Protein AF-A0A7S0XXW0-F1 (afdb_monomer_lite)

Sequence (144 aa):
GIYVRGGEPTFKRCLFYGNVAEIDGGAVVINGGRTRMEGCNFSLNAATTNGGAVSLIKGELQLVDSFLITNYAGAFDGGVHSAGGRVSYKNVVEDGNDIGRHSNTLLQDIQARRQSTLYTSSGFAPQYIYQQPGALELELDQVP

Organism: Hemiselmis andersenii (NCBI:txid464988)

Radius of gyration: 18.42 Å; chains: 1; bounding box: 35×54×55 Å

Foldseek 3Di:
DEEAQEDEDEDELEEAELAEEEAFASAYEYNYYAYEYENYEHYLAQYAAFASHYEYAEEEYEYELYEQEQAEYAHYKRHYGYNYYYYDYYNYHYYNRDYHDVSVVSSVVSVVVVVVVVCVVPVDDDDDDDDDDDDDDDDDDDDD

Structure (mmCIF, N/CA/C/O backbone):
data_AF-A0A7S0XXW0-F1
#
_entry.id   AF-A0A7S0XXW0-F1
#
loop_
_atom_site.group_PDB
_atom_site.id
_atom_site.type_symbol
_atom_site.label_atom_id
_atom_site.label_alt_id
_atom_site.label_comp_id
_atom_site.label_asym_id
_atom_site.label_entity_id
_atom_site.label_seq_id
_atom_site.pdbx_PDB_ins_code
_atom_site.Cartn_x
_atom_site.Cartn_y
_atom_site.Cartn_z
_atom_site.occupancy
_atom_site.B_iso_or_equiv
_atom_site.auth_seq_id
_atom_site.auth_comp_id
_atom_site.auth_asym_id
_atom_site.auth_atom_id
_atom_site.pdbx_PDB_model_num
ATOM 1 N N . GLY A 1 1 ? 4.517 -4.546 8.047 1.00 82.75 1 GLY A N 1
ATOM 2 C CA . GLY A 1 1 ? 4.075 -4.246 6.677 1.00 82.75 1 GLY A CA 1
ATOM 3 C C . GLY A 1 1 ? 4.242 -5.455 5.781 1.00 82.75 1 GLY A C 1
ATOM 4 O O . GLY A 1 1 ? 4.802 -6.454 6.221 1.00 82.75 1 GLY A O 1
ATOM 5 N N . ILE A 1 2 ? 3.744 -5.372 4.550 1.00 94.31 2 ILE A N 1
ATOM 6 C CA . ILE A 1 2 ? 3.835 -6.416 3.519 1.00 94.31 2 ILE A CA 1
ATOM 7 C C . ILE A 1 2 ? 4.632 -5.874 2.334 1.00 94.31 2 ILE A C 1
ATOM 9 O O . ILE A 1 2 ? 4.421 -4.736 1.929 1.00 94.31 2 ILE A O 1
ATOM 13 N N . TYR A 1 3 ? 5.498 -6.702 1.748 1.00 96.19 3 TYR A N 1
ATOM 14 C CA . TYR A 1 3 ? 6.197 -6.386 0.505 1.00 96.19 3 TYR A CA 1
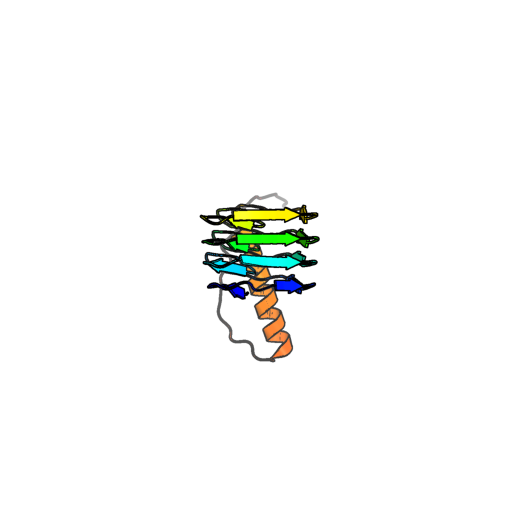ATOM 15 C C . TYR A 1 3 ? 5.814 -7.389 -0.586 1.00 96.19 3 TYR A C 1
ATOM 17 O O . TYR A 1 3 ? 6.116 -8.579 -0.479 1.00 96.19 3 TYR A O 1
ATOM 25 N N . VAL A 1 4 ? 5.164 -6.919 -1.649 1.00 96.44 4 VAL A N 1
ATOM 26 C CA . VAL A 1 4 ? 4.797 -7.735 -2.812 1.00 96.44 4 VAL A CA 1
ATOM 27 C C . VAL A 1 4 ? 5.790 -7.475 -3.937 1.00 96.44 4 VAL A C 1
ATOM 29 O O . VAL A 1 4 ? 5.832 -6.385 -4.496 1.00 96.44 4 VAL A O 1
ATOM 32 N N . ARG A 1 5 ? 6.583 -8.487 -4.301 1.00 96.31 5 ARG A N 1
ATOM 33 C CA . ARG A 1 5 ? 7.540 -8.404 -5.422 1.00 96.31 5 ARG A CA 1
ATOM 34 C C . ARG A 1 5 ? 6.929 -8.806 -6.775 1.00 96.31 5 ARG A C 1
ATOM 36 O O . ARG A 1 5 ? 7.478 -8.481 -7.819 1.00 96.31 5 ARG A O 1
ATOM 43 N N . GLY A 1 6 ? 5.829 -9.557 -6.768 1.00 90.75 6 GLY A N 1
ATOM 44 C CA . GLY A 1 6 ? 5.197 -10.114 -7.965 1.00 90.75 6 GLY A CA 1
ATOM 45 C C . GLY A 1 6 ? 4.133 -11.160 -7.627 1.00 90.75 6 GLY A C 1
ATOM 46 O O . GLY A 1 6 ? 3.874 -11.428 -6.454 1.00 90.75 6 GLY A O 1
ATOM 47 N N . GLY A 1 7 ? 3.535 -11.764 -8.657 1.00 96.25 7 GLY A N 1
ATOM 48 C CA . GLY A 1 7 ? 2.426 -12.715 -8.516 1.00 96.25 7 GLY A CA 1
ATOM 49 C C . GLY A 1 7 ? 1.059 -12.034 -8.412 1.00 96.25 7 GLY A C 1
ATOM 50 O O . GLY A 1 7 ? 0.931 -10.848 -8.713 1.00 96.25 7 GLY A O 1
ATOM 51 N N . GLU A 1 8 ? 0.040 -12.788 -7.995 1.00 98.06 8 GLU A N 1
ATOM 52 C CA . GLU A 1 8 ? -1.344 -12.297 -7.897 1.00 98.06 8 GLU A CA 1
ATOM 53 C C . GLU A 1 8 ? -1.960 -12.495 -6.494 1.00 98.06 8 GLU A C 1
ATOM 55 O O . GLU A 1 8 ? -2.972 -13.187 -6.341 1.00 98.06 8 GLU A O 1
ATOM 60 N N . PRO A 1 9 ? -1.339 -11.961 -5.422 1.00 97.50 9 PRO A N 1
ATOM 61 C CA . PRO A 1 9 ? -1.842 -12.174 -4.073 1.00 97.50 9 PRO A CA 1
ATOM 62 C C . PRO A 1 9 ? -3.179 -11.458 -3.849 1.00 97.50 9 PRO A C 1
ATOM 64 O O . PRO A 1 9 ? -3.386 -10.315 -4.267 1.00 97.50 9 PRO A O 1
ATOM 67 N N . THR A 1 10 ? -4.075 -12.128 -3.123 1.00 98.25 10 THR A N 1
ATOM 68 C CA . THR A 1 10 ? -5.338 -11.548 -2.657 1.00 98.25 10 THR A CA 1
ATOM 69 C C . THR A 1 10 ? -5.380 -11.532 -1.136 1.00 98.25 10 THR A C 1
ATOM 71 O O . THR A 1 10 ? -5.268 -12.575 -0.496 1.00 98.25 10 THR A O 1
ATOM 74 N N . PHE A 1 11 ? -5.609 -10.354 -0.568 1.00 97.81 11 PHE A N 1
ATOM 75 C CA . PHE A 1 11 ? -5.834 -10.148 0.857 1.00 97.81 11 PHE A CA 1
ATOM 76 C C . PHE A 1 11 ? -7.310 -9.847 1.077 1.00 97.81 11 PHE A C 1
ATOM 78 O O . PHE A 1 11 ? -7.885 -9.009 0.379 1.00 97.81 11 PHE A O 1
ATOM 85 N N . LYS A 1 12 ? -7.931 -10.549 2.028 1.00 98.25 12 LYS A N 1
ATOM 86 C CA . LYS A 1 12 ? -9.357 -10.402 2.322 1.00 98.25 12 LYS A CA 1
ATOM 87 C C . LYS A 1 12 ? -9.571 -10.105 3.791 1.00 98.25 12 LYS A C 1
ATOM 89 O O . LYS A 1 12 ? -9.119 -10.882 4.629 1.00 98.25 12 LYS A O 1
ATOM 94 N N . ARG A 1 13 ? -10.336 -9.053 4.088 1.00 97.69 13 ARG A N 1
ATOM 95 C CA . ARG A 1 13 ? -10.757 -8.697 5.454 1.00 97.69 13 ARG A CA 1
ATOM 96 C C . ARG A 1 13 ? -9.576 -8.539 6.414 1.00 97.69 13 ARG A C 1
ATOM 98 O O . ARG A 1 13 ? -9.620 -8.999 7.551 1.00 97.69 13 ARG A O 1
ATOM 105 N N . CYS A 1 14 ? -8.500 -7.925 5.929 1.00 97.81 14 CYS A N 1
ATOM 106 C CA . CYS A 1 14 ? -7.301 -7.671 6.718 1.00 97.81 14 CYS A CA 1
ATOM 107 C C . CYS A 1 14 ? -7.358 -6.281 7.359 1.00 97.81 14 CYS A C 1
ATOM 109 O O . CYS A 1 14 ? -7.821 -5.324 6.738 1.00 97.81 14 CYS A O 1
ATOM 111 N N . LEU A 1 15 ? -6.833 -6.175 8.580 1.00 96.69 15 LEU A N 1
ATOM 112 C CA . LEU A 1 15 ? -6.595 -4.903 9.254 1.00 96.69 15 LEU A CA 1
ATOM 113 C C . LEU A 1 15 ? -5.104 -4.560 9.190 1.00 96.69 15 LEU A C 1
ATOM 115 O O . LEU A 1 15 ? -4.263 -5.304 9.692 1.00 96.69 15 LEU A O 1
ATOM 119 N N . PHE A 1 16 ? -4.798 -3.400 8.622 1.00 96.31 16 PHE A N 1
ATOM 120 C CA . PHE A 1 16 ? -3.483 -2.780 8.622 1.00 96.31 16 PHE A CA 1
ATOM 121 C C . PHE A 1 16 ? -3.557 -1.511 9.462 1.00 96.31 16 PHE A C 1
ATOM 123 O O . PHE A 1 16 ? -4.049 -0.482 9.004 1.00 96.31 16 PHE A O 1
ATOM 130 N N . TYR A 1 17 ? -3.101 -1.603 10.708 1.00 93.50 17 TYR A N 1
ATOM 131 C CA . TYR A 1 17 ? -3.231 -0.523 11.677 1.00 93.50 17 TYR A CA 1
ATOM 132 C C . TYR A 1 17 ? -1.878 -0.060 12.208 1.00 93.50 17 TYR A C 1
ATOM 134 O O . TYR A 1 17 ? -1.064 -0.894 12.621 1.00 93.50 17 TYR A O 1
ATOM 142 N N . GLY A 1 18 ? -1.654 1.255 12.254 1.00 90.00 18 GLY A N 1
ATOM 143 C CA . GLY A 1 18 ? -0.511 1.817 12.975 1.00 90.00 18 GLY A CA 1
ATOM 144 C C . GLY A 1 18 ? 0.839 1.377 12.411 1.00 90.00 18 GLY A C 1
ATOM 145 O O . GLY A 1 18 ? 1.781 1.187 13.185 1.00 90.00 18 GLY A O 1
ATOM 146 N N . ASN A 1 19 ? 0.931 1.081 11.110 1.00 90.62 19 ASN A N 1
ATOM 147 C CA . ASN A 1 19 ? 2.186 0.651 10.503 1.00 90.62 19 ASN A CA 1
ATOM 148 C C . ASN A 1 19 ? 2.991 1.843 10.011 1.00 90.62 19 ASN A C 1
ATOM 150 O O . ASN A 1 19 ? 2.454 2.748 9.388 1.00 90.62 19 ASN A O 1
ATOM 154 N N . VAL A 1 20 ? 4.286 1.814 10.309 1.00 89.38 20 VAL A N 1
ATOM 155 C CA . VAL A 1 20 ? 5.211 2.907 10.045 1.00 89.38 20 VAL A CA 1
ATOM 156 C C . VAL A 1 20 ? 6.357 2.400 9.190 1.00 89.38 20 VAL A C 1
ATOM 158 O O . VAL A 1 20 ? 6.972 1.390 9.543 1.00 89.38 20 VAL A O 1
ATOM 161 N N . ALA A 1 21 ? 6.652 3.130 8.121 1.00 88.56 21 ALA A N 1
ATOM 162 C CA . ALA A 1 21 ? 7.843 2.960 7.311 1.00 88.56 21 ALA A CA 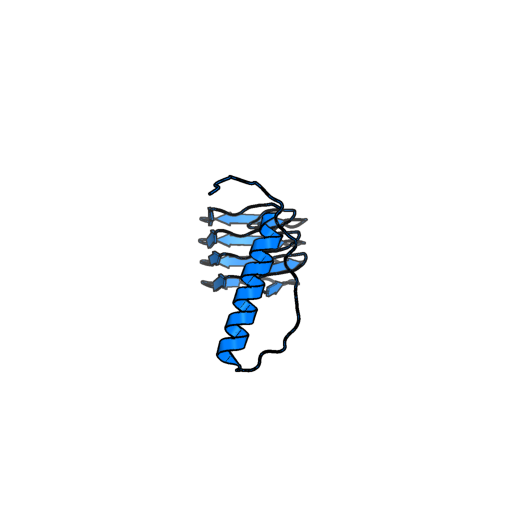1
ATOM 163 C C . ALA A 1 21 ? 8.632 4.279 7.233 1.00 88.56 21 ALA A C 1
ATOM 165 O O . ALA A 1 21 ? 8.072 5.365 7.082 1.00 88.56 21 ALA A O 1
ATOM 166 N N . GLU A 1 22 ? 9.956 4.186 7.298 1.00 85.31 22 GLU A N 1
ATOM 167 C CA . GLU A 1 22 ? 10.804 5.166 6.615 1.00 85.31 22 GLU A CA 1
ATOM 168 C C . GLU A 1 22 ? 10.517 5.006 5.119 1.00 85.31 22 GLU A C 1
ATOM 170 O O . GLU A 1 22 ? 10.197 3.923 4.690 1.00 85.31 22 GLU A O 1
ATOM 175 N N . ILE A 1 23 ? 10.645 5.984 4.255 1.00 85.00 23 ILE A N 1
ATOM 176 C CA . ILE A 1 23 ? 10.469 5.830 2.802 1.00 85.00 23 ILE A CA 1
ATOM 177 C C . ILE A 1 23 ? 9.045 5.425 2.342 1.00 85.00 23 ILE A C 1
ATOM 179 O O . ILE A 1 23 ? 8.242 6.319 2.076 1.00 85.00 23 ILE A O 1
ATOM 183 N N . ASP A 1 24 ? 8.716 4.138 2.188 1.00 90.94 24 ASP A N 1
ATOM 184 C CA . ASP A 1 24 ? 7.602 3.663 1.348 1.00 90.94 24 ASP A CA 1
ATOM 185 C C . ASP A 1 24 ? 6.557 2.832 2.095 1.00 90.94 24 ASP A C 1
ATOM 187 O O . ASP A 1 24 ? 6.902 1.847 2.746 1.00 90.94 24 ASP A O 1
ATOM 191 N N . GLY A 1 25 ? 5.275 3.136 1.863 1.00 85.00 25 GLY A N 1
ATOM 192 C CA . GLY A 1 25 ? 4.162 2.222 2.104 1.00 85.00 25 GLY A CA 1
ATOM 193 C C . GLY A 1 25 ? 4.066 1.798 3.558 1.00 85.00 25 GLY A C 1
ATOM 194 O O . GLY A 1 25 ? 4.460 0.679 3.893 1.00 85.00 25 GLY A O 1
ATOM 195 N N . GLY A 1 26 ? 3.510 2.660 4.415 1.00 88.81 26 GLY A N 1
ATOM 196 C CA . GLY A 1 26 ? 3.486 2.427 5.862 1.00 88.81 26 GLY A CA 1
ATOM 197 C C . GLY A 1 26 ? 2.958 1.040 6.223 1.00 88.81 26 GLY A C 1
ATOM 198 O O . GLY A 1 26 ? 3.530 0.367 7.079 1.00 88.81 26 GLY A O 1
ATOM 199 N N . ALA A 1 27 ? 1.944 0.549 5.501 1.00 95.38 27 ALA A N 1
ATOM 200 C CA . ALA A 1 27 ? 1.454 -0.822 5.608 1.00 95.38 27 ALA A CA 1
ATOM 201 C C . ALA A 1 27 ? 1.964 -1.764 4.509 1.00 95.38 27 ALA A C 1
ATOM 203 O O . ALA A 1 27 ? 2.357 -2.893 4.823 1.00 95.38 27 ALA A O 1
ATOM 204 N N . VAL A 1 28 ? 1.893 -1.365 3.237 1.00 97.69 28 VAL A N 1
ATOM 205 C CA . VAL A 1 28 ? 2.130 -2.267 2.100 1.00 97.69 28 VAL A CA 1
ATOM 206 C C . VAL A 1 28 ? 2.965 -1.589 1.020 1.00 97.69 28 VAL A C 1
ATOM 208 O O . VAL A 1 28 ? 2.665 -0.480 0.591 1.00 97.69 28 VAL A O 1
ATOM 211 N N . VAL A 1 29 ? 3.962 -2.306 0.509 1.00 97.56 29 VAL A N 1
ATOM 212 C CA . VAL A 1 29 ? 4.716 -1.926 -0.688 1.00 97.56 29 VAL A CA 1
ATOM 213 C C . VAL A 1 29 ? 4.466 -2.951 -1.788 1.00 97.56 29 VAL A C 1
ATOM 215 O O . VAL A 1 29 ? 4.574 -4.157 -1.559 1.00 97.56 29 VAL A O 1
ATOM 218 N N . ILE A 1 30 ? 4.144 -2.478 -2.991 1.00 97.56 30 ILE A N 1
ATOM 219 C CA . ILE A 1 30 ? 3.915 -3.310 -4.175 1.00 97.56 30 ILE A CA 1
ATOM 220 C C . ILE A 1 30 ? 4.911 -2.907 -5.261 1.00 97.56 30 ILE A C 1
ATOM 222 O O . ILE A 1 30 ? 4.911 -1.781 -5.752 1.00 97.56 30 ILE A O 1
ATOM 226 N N . ASN A 1 31 ? 5.758 -3.851 -5.657 1.00 96.50 31 ASN A N 1
ATOM 227 C CA . ASN A 1 31 ? 6.800 -3.684 -6.664 1.00 96.50 31 ASN A CA 1
ATOM 228 C C . ASN A 1 31 ? 6.701 -4.767 -7.748 1.00 96.50 31 ASN A C 1
ATOM 230 O O . ASN A 1 31 ? 7.679 -5.435 -8.078 1.00 96.50 31 ASN A O 1
ATOM 234 N N . GLY A 1 32 ? 5.494 -4.964 -8.277 1.00 94.75 32 GLY A N 1
ATOM 235 C CA . GLY A 1 32 ? 5.193 -5.914 -9.344 1.00 94.75 32 GLY A CA 1
ATOM 236 C C . GLY A 1 32 ? 3.948 -6.759 -9.074 1.00 94.75 32 GLY A C 1
ATOM 237 O O . GLY A 1 32 ? 3.441 -6.827 -7.956 1.00 94.75 32 GLY A O 1
ATOM 238 N N . GLY A 1 33 ? 3.476 -7.448 -10.117 1.00 96.50 33 GLY A N 1
ATOM 239 C CA . GLY A 1 33 ? 2.313 -8.336 -10.040 1.00 96.50 33 GLY A CA 1
ATOM 240 C C . GLY A 1 33 ? 0.967 -7.608 -10.013 1.00 96.50 33 GLY A C 1
ATOM 241 O O . GLY A 1 33 ? 0.881 -6.428 -10.360 1.00 96.50 33 GLY A O 1
ATOM 242 N N . ARG A 1 34 ? -0.083 -8.330 -9.609 1.00 98.00 34 ARG A N 1
ATOM 243 C CA . ARG A 1 34 ? -1.457 -7.831 -9.463 1.00 98.00 34 ARG A CA 1
ATOM 244 C C . ARG A 1 34 ? -1.986 -8.156 -8.073 1.00 98.00 34 ARG A C 1
ATOM 246 O O . ARG A 1 34 ? -2.413 -9.270 -7.798 1.00 98.00 34 ARG A O 1
ATOM 253 N N . THR A 1 35 ? -1.978 -7.169 -7.194 1.00 98.38 35 THR A N 1
ATOM 254 C CA . THR A 1 35 ? -2.448 -7.332 -5.820 1.00 98.38 35 THR A CA 1
ATOM 255 C C . THR A 1 35 ? -3.911 -6.931 -5.709 1.00 98.38 35 THR A C 1
ATOM 257 O O . THR A 1 35 ? -4.297 -5.848 -6.154 1.00 98.38 35 THR A O 1
ATOM 260 N N . ARG A 1 36 ? -4.725 -7.774 -5.068 1.00 98.56 36 ARG A N 1
ATOM 261 C CA . ARG A 1 36 ? -6.119 -7.454 -4.744 1.00 98.56 36 ARG A CA 1
ATOM 262 C C . ARG A 1 36 ? -6.323 -7.362 -3.235 1.00 98.56 36 ARG A C 1
ATOM 264 O O . ARG A 1 36 ? -5.991 -8.288 -2.501 1.00 98.56 36 ARG A O 1
ATOM 271 N N . MET A 1 37 ? -6.894 -6.252 -2.791 1.00 98.38 37 MET A N 1
ATOM 272 C CA . MET A 1 37 ? -7.243 -5.956 -1.403 1.00 98.38 37 MET A CA 1
ATOM 273 C C . MET A 1 37 ? -8.768 -5.839 -1.320 1.00 98.38 37 MET A C 1
ATOM 275 O O . MET A 1 37 ? -9.350 -4.949 -1.935 1.00 98.38 37 MET A O 1
ATOM 279 N N . GLU A 1 38 ? -9.422 -6.767 -0.622 1.00 98.69 38 GLU A N 1
ATOM 280 C CA . GLU A 1 38 ? -10.886 -6.871 -0.561 1.00 98.69 38 GLU A CA 1
ATOM 281 C C . GLU A 1 38 ? -11.388 -6.831 0.883 1.00 98.69 38 GLU A C 1
ATOM 283 O O . GLU A 1 38 ? -11.011 -7.677 1.696 1.00 98.69 38 GLU A O 1
ATOM 288 N N . GLY A 1 39 ? -12.268 -5.888 1.219 1.00 98.19 39 GLY A N 1
ATOM 289 C CA . GLY A 1 39 ? -12.765 -5.772 2.592 1.00 98.19 39 GLY A CA 1
ATOM 290 C C . GLY A 1 39 ? -11.698 -5.328 3.595 1.00 98.19 39 GLY A C 1
ATOM 291 O O . GLY A 1 39 ? -11.834 -5.623 4.780 1.00 98.19 39 GLY A O 1
ATOM 292 N N . CYS A 1 40 ? -10.594 -4.731 3.143 1.00 98.50 40 CYS A N 1
ATOM 293 C CA . CYS A 1 40 ? -9.457 -4.402 4.000 1.00 98.50 40 CYS A CA 1
ATOM 294 C C . CYS A 1 40 ? -9.617 -3.018 4.632 1.00 98.50 40 CYS A C 1
ATOM 296 O O . CYS A 1 40 ? -10.184 -2.109 4.029 1.00 98.50 40 CYS A O 1
ATOM 298 N N . ASN A 1 41 ? -9.063 -2.845 5.830 1.00 98.06 41 ASN A N 1
ATOM 299 C CA . ASN A 1 41 ? -8.991 -1.552 6.500 1.00 98.06 41 ASN A CA 1
ATOM 300 C C . ASN A 1 41 ? -7.527 -1.161 6.720 1.00 98.06 41 ASN A C 1
ATOM 302 O O . ASN A 1 41 ? -6.780 -1.886 7.376 1.00 98.06 41 ASN A O 1
ATOM 306 N N . PHE A 1 42 ? -7.143 -0.011 6.178 1.00 97.88 42 PHE A N 1
ATOM 307 C CA . PHE A 1 42 ? -5.864 0.645 6.386 1.00 97.88 42 PHE A CA 1
ATOM 308 C C . PHE A 1 42 ? -6.104 1.890 7.232 1.00 97.88 42 PHE A C 1
ATOM 310 O O . PHE A 1 42 ? -6.667 2.866 6.740 1.00 97.88 42 PHE A O 1
ATOM 317 N N . SER A 1 43 ? -5.691 1.848 8.496 1.00 94.62 43 SER A N 1
ATOM 318 C CA . SER A 1 43 ? -5.901 2.943 9.441 1.00 94.62 43 SER A CA 1
ATOM 319 C C . SER A 1 43 ? -4.615 3.367 10.130 1.00 94.62 43 SER A C 1
ATOM 321 O O . SER A 1 43 ? -3.867 2.515 10.616 1.00 94.62 43 SER A O 1
ATOM 323 N N . LEU A 1 44 ? -4.381 4.676 10.245 1.00 92.31 44 LEU A N 1
ATOM 324 C CA . LEU A 1 44 ? -3.243 5.228 10.993 1.00 92.31 44 LEU A CA 1
ATOM 325 C C . LEU A 1 44 ? -1.890 4.664 10.539 1.00 92.31 44 LEU A C 1
ATOM 327 O O . LEU A 1 44 ? -0.992 4.470 11.353 1.00 92.31 44 LEU A O 1
ATOM 331 N N . ASN A 1 45 ? -1.737 4.353 9.252 1.00 92.19 45 ASN A N 1
ATOM 332 C CA . ASN A 1 45 ? -0.442 3.967 8.703 1.00 92.19 45 ASN A CA 1
ATOM 333 C C . ASN A 1 45 ? 0.308 5.210 8.228 1.00 92.19 45 ASN A C 1
ATOM 335 O O . ASN A 1 45 ? -0.309 6.176 7.777 1.00 92.19 45 ASN A O 1
ATOM 339 N N . ALA A 1 46 ? 1.632 5.193 8.341 1.00 90.75 46 ALA A N 1
ATOM 340 C CA . ALA A 1 46 ? 2.461 6.325 7.980 1.00 90.75 46 ALA A CA 1
ATOM 341 C C . ALA A 1 46 ? 3.752 5.924 7.255 1.00 90.75 46 ALA A C 1
ATOM 343 O O . ALA A 1 46 ? 4.396 4.931 7.596 1.00 90.75 46 ALA A O 1
ATOM 344 N N . ALA A 1 47 ? 4.158 6.741 6.285 1.00 90.88 47 ALA A N 1
ATOM 345 C CA . ALA A 1 47 ? 5.438 6.647 5.591 1.00 90.88 47 ALA A CA 1
ATOM 346 C C . ALA A 1 47 ? 6.119 8.022 5.535 1.00 90.88 47 ALA A C 1
ATOM 348 O O . ALA A 1 47 ? 5.448 9.044 5.394 1.00 90.88 47 ALA A O 1
ATOM 349 N N . THR A 1 48 ? 7.452 8.093 5.605 1.00 88.00 48 THR A N 1
ATOM 350 C CA . THR A 1 48 ? 8.135 9.404 5.512 1.00 88.00 48 THR A CA 1
ATOM 351 C C . THR A 1 48 ? 8.085 9.999 4.108 1.00 88.00 48 THR A C 1
ATOM 353 O O . THR A 1 48 ? 8.277 11.202 3.960 1.00 88.00 48 THR A O 1
ATOM 356 N N . THR A 1 49 ? 7.873 9.189 3.067 1.00 85.88 49 THR A N 1
ATOM 357 C CA . THR A 1 49 ? 7.959 9.666 1.682 1.00 85.88 49 THR A CA 1
ATOM 358 C C . THR A 1 49 ? 6.700 9.330 0.899 1.00 85.88 49 THR A C 1
ATOM 360 O O . THR A 1 49 ? 5.937 10.246 0.607 1.00 85.88 49 THR A O 1
ATOM 363 N N . ASN A 1 50 ? 6.437 8.059 0.603 1.00 89.19 50 ASN A N 1
ATOM 364 C CA . ASN A 1 50 ? 5.396 7.672 -0.349 1.00 89.19 50 ASN A CA 1
ATOM 365 C C . ASN A 1 50 ? 4.339 6.780 0.293 1.00 89.19 50 ASN A C 1
ATOM 367 O O . ASN A 1 50 ? 4.688 5.740 0.851 1.00 89.19 50 ASN A O 1
ATOM 371 N N . GLY A 1 51 ? 3.064 7.119 0.109 1.00 87.00 51 GLY A N 1
ATOM 372 C CA . GLY A 1 51 ? 1.937 6.238 0.386 1.00 87.00 51 GLY A CA 1
ATOM 373 C C . GLY A 1 51 ? 1.849 5.870 1.858 1.00 87.00 51 GLY A C 1
ATOM 374 O O . GLY A 1 51 ? 2.419 4.866 2.288 1.00 87.00 51 GLY A O 1
ATOM 375 N N . GLY A 1 52 ? 1.120 6.653 2.647 1.00 89.69 52 GLY A N 1
ATOM 376 C CA . GLY A 1 52 ? 1.038 6.408 4.088 1.00 89.69 52 GLY A CA 1
ATOM 377 C C . GLY A 1 52 ? 0.482 5.028 4.428 1.00 89.69 52 GLY A C 1
ATOM 378 O O . GLY A 1 52 ? 0.997 4.368 5.328 1.00 89.69 52 GLY A O 1
ATOM 379 N N . ALA A 1 53 ? -0.478 4.521 3.649 1.00 95.06 53 ALA A N 1
ATOM 380 C CA . ALA A 1 53 ? -0.875 3.117 3.702 1.00 95.06 53 ALA A CA 1
ATOM 381 C C . ALA A 1 53 ? -0.120 2.263 2.681 1.00 95.06 53 ALA A C 1
ATOM 383 O O . ALA A 1 53 ? 0.515 1.274 3.060 1.00 95.06 53 ALA A O 1
ATOM 384 N N . VAL A 1 54 ? -0.210 2.611 1.395 1.00 97.44 54 VAL A N 1
ATOM 385 C CA . VAL A 1 54 ? 0.292 1.760 0.310 1.00 97.44 54 VAL A CA 1
ATOM 386 C C . VAL A 1 54 ? 1.180 2.541 -0.650 1.00 97.44 54 VAL A C 1
ATOM 388 O O . VAL A 1 54 ? 0.757 3.554 -1.196 1.00 97.44 54 VAL A O 1
ATOM 391 N N . SER A 1 55 ? 2.381 2.027 -0.921 1.00 97.06 55 SER A N 1
ATOM 392 C CA . SER A 1 55 ? 3.246 2.508 -2.006 1.00 97.06 55 SER A CA 1
ATOM 393 C C . SER A 1 55 ? 3.263 1.484 -3.144 1.00 97.06 55 SER A C 1
ATOM 395 O O . SER A 1 55 ? 3.684 0.337 -2.971 1.00 97.06 55 SER A O 1
ATOM 397 N N . LEU A 1 56 ? 2.766 1.882 -4.315 1.00 97.06 56 LEU A N 1
ATOM 398 C CA . LEU A 1 56 ? 2.765 1.103 -5.550 1.00 97.06 56 LEU A CA 1
ATOM 399 C C . LEU A 1 56 ? 3.874 1.612 -6.477 1.00 97.06 56 LEU A C 1
ATOM 401 O O . LEU A 1 56 ? 3.714 2.581 -7.216 1.00 97.06 56 LEU A O 1
ATOM 405 N N . ILE A 1 57 ? 5.001 0.906 -6.476 1.00 96.38 57 ILE A N 1
ATOM 406 C CA . ILE A 1 57 ? 6.154 1.212 -7.325 1.00 96.38 57 ILE A CA 1
ATOM 407 C C . ILE A 1 57 ? 5.874 0.751 -8.762 1.00 96.38 57 ILE A C 1
ATOM 409 O O . ILE A 1 57 ? 6.041 1.514 -9.712 1.00 96.38 57 ILE A O 1
ATOM 413 N N . LYS A 1 58 ? 5.432 -0.504 -8.927 1.00 96.38 58 LYS A N 1
ATOM 414 C CA . LYS A 1 58 ? 5.112 -1.145 -10.218 1.00 96.38 58 LYS A CA 1
ATOM 415 C C . LYS A 1 58 ? 4.000 -2.178 -10.046 1.00 96.38 58 LYS A C 1
ATOM 417 O O . LYS A 1 58 ? 3.844 -2.744 -8.968 1.00 96.38 58 LYS A O 1
ATOM 422 N N . GLY A 1 59 ? 3.303 -2.496 -11.136 1.00 96.50 59 GLY A N 1
ATOM 423 C CA . GLY A 1 59 ? 2.250 -3.515 -11.163 1.00 96.50 59 GLY A CA 1
ATOM 424 C C . GLY A 1 59 ? 0.851 -2.927 -11.005 1.00 96.50 59 GLY A C 1
ATOM 425 O O . GLY A 1 59 ? 0.606 -1.775 -11.363 1.00 96.50 59 GLY A O 1
ATOM 426 N N . GLU A 1 60 ? -0.074 -3.732 -10.496 1.00 98.25 60 GLU A N 1
ATOM 427 C CA . GLU A 1 60 ? -1.481 -3.368 -10.347 1.00 98.25 60 GLU A CA 1
ATOM 428 C C . GLU A 1 60 ? -1.952 -3.549 -8.901 1.00 98.25 60 GLU A C 1
ATOM 430 O O . GLU A 1 60 ? -1.693 -4.581 -8.278 1.00 98.25 60 GLU A O 1
ATOM 435 N N . LEU A 1 61 ? -2.698 -2.569 -8.394 1.00 98.25 61 LEU A N 1
ATOM 436 C CA . LEU A 1 61 ? -3.430 -2.644 -7.134 1.00 98.25 61 LEU A CA 1
ATOM 437 C C . LEU A 1 61 ? -4.927 -2.484 -7.404 1.00 98.25 61 LEU A C 1
ATOM 439 O O . LEU A 1 61 ? -5.368 -1.512 -8.019 1.00 98.25 61 LEU A O 1
ATOM 443 N N . GLN A 1 62 ? -5.718 -3.427 -6.903 1.00 98.56 62 GLN A N 1
ATOM 444 C CA . GLN A 1 62 ? -7.171 -3.320 -6.856 1.00 98.56 62 GLN A CA 1
ATOM 445 C C . GLN A 1 62 ? -7.624 -3.231 -5.403 1.00 98.56 62 GLN A C 1
ATOM 447 O O . GLN A 1 62 ? -7.436 -4.182 -4.643 1.00 98.56 62 GLN A O 1
ATOM 452 N N . LEU A 1 63 ? -8.244 -2.113 -5.038 1.00 98.06 63 LEU A N 1
ATOM 453 C CA . LEU A 1 63 ? -8.916 -1.932 -3.757 1.00 98.06 63 LEU A CA 1
ATOM 454 C C . LEU A 1 63 ? -10.419 -2.088 -3.966 1.00 98.06 63 LEU A C 1
ATOM 456 O O . LEU A 1 63 ? -11.018 -1.389 -4.784 1.00 98.06 63 LEU A O 1
ATOM 460 N N . VAL A 1 64 ? -11.017 -3.034 -3.248 1.00 98.69 64 VAL A N 1
ATOM 461 C CA . VAL A 1 64 ? -12.436 -3.374 -3.364 1.00 98.69 64 VAL A CA 1
ATOM 462 C C . VAL A 1 64 ? -13.066 -3.402 -1.978 1.00 98.69 64 VAL A C 1
ATOM 464 O O . VAL A 1 64 ? -12.530 -4.053 -1.082 1.00 98.69 64 VAL A O 1
ATOM 467 N N . ASP A 1 65 ? -14.184 -2.700 -1.795 1.00 98.56 65 ASP A N 1
ATOM 468 C CA . ASP A 1 65 ? -14.960 -2.679 -0.545 1.00 98.56 65 ASP A CA 1
ATOM 469 C C . ASP A 1 65 ? -14.071 -2.398 0.685 1.00 98.56 65 ASP A C 1
ATOM 471 O O . ASP A 1 65 ? -14.143 -3.088 1.698 1.00 98.56 65 ASP A O 1
ATOM 475 N N . SER A 1 66 ? -13.134 -1.457 0.554 1.00 98.50 66 SER A N 1
ATOM 476 C CA . SER A 1 66 ? -12.035 -1.247 1.506 1.00 98.50 66 SER A CA 1
ATOM 477 C C . SER A 1 66 ? -12.017 0.179 2.053 1.00 98.50 66 SER A C 1
ATOM 479 O O . SER A 1 66 ? -12.650 1.082 1.512 1.00 98.50 66 SER A O 1
ATOM 481 N N . PHE A 1 67 ? -11.265 0.381 3.129 1.00 98.06 67 PHE A N 1
ATOM 482 C CA . PHE A 1 67 ? -11.173 1.652 3.839 1.00 98.06 67 PHE A CA 1
ATOM 483 C C . PHE A 1 67 ? -9.710 2.085 3.944 1.00 98.06 67 PHE A C 1
ATOM 485 O O . PHE A 1 67 ? -8.869 1.304 4.390 1.00 98.06 67 PHE A O 1
ATOM 492 N N . LEU A 1 68 ? -9.417 3.321 3.550 1.00 96.44 68 LEU A N 1
ATOM 493 C CA . LEU A 1 68 ? -8.149 4.017 3.762 1.00 96.44 68 LEU A CA 1
ATOM 494 C C . LEU A 1 68 ? -8.447 5.227 4.642 1.00 96.44 68 LEU A C 1
ATOM 496 O O . LEU A 1 68 ? -8.931 6.244 4.150 1.00 96.44 68 LEU A O 1
ATOM 500 N N . ILE A 1 69 ? -8.205 5.092 5.941 1.00 95.75 69 ILE A N 1
ATOM 501 C CA . ILE A 1 69 ? -8.622 6.068 6.942 1.00 95.75 69 ILE A CA 1
ATOM 502 C C . ILE A 1 69 ? -7.404 6.626 7.670 1.00 95.75 69 ILE A C 1
ATOM 504 O O . ILE A 1 69 ? -6.648 5.885 8.295 1.00 95.75 69 ILE A O 1
ATOM 508 N N . THR A 1 70 ? -7.227 7.940 7.628 1.00 92.81 70 THR A N 1
ATOM 509 C CA . THR A 1 70 ? -6.259 8.642 8.475 1.00 92.81 70 THR A CA 1
ATOM 510 C C . THR A 1 70 ? -4.842 8.082 8.308 1.00 92.81 70 THR A C 1
ATOM 512 O O . THR A 1 70 ? -4.177 7.731 9.277 1.00 92.81 70 THR A O 1
ATOM 515 N N . ASN A 1 71 ? -4.404 7.899 7.062 1.00 91.94 71 ASN A N 1
ATOM 516 C CA . ASN A 1 71 ? -3.048 7.471 6.729 1.00 91.94 71 ASN A CA 1
ATOM 517 C C . ASN A 1 71 ? -2.211 8.666 6.251 1.00 91.94 71 ASN A C 1
ATOM 519 O O . ASN A 1 71 ? -2.751 9.635 5.719 1.00 91.94 71 ASN A O 1
ATOM 523 N N . TYR A 1 72 ? -0.892 8.609 6.442 1.00 90.75 72 TYR A N 1
ATOM 524 C CA . TYR A 1 72 ? -0.035 9.790 6.320 1.00 90.75 72 TYR A CA 1
ATOM 525 C C . TYR A 1 72 ? 1.251 9.538 5.551 1.00 90.75 72 TYR A C 1
ATOM 527 O O . TYR A 1 72 ? 2.005 8.621 5.864 1.00 90.75 72 TYR A O 1
ATOM 535 N N . ALA A 1 73 ? 1.563 10.412 4.604 1.00 89.75 73 ALA A N 1
ATOM 536 C CA . ALA A 1 73 ? 2.843 10.399 3.912 1.00 89.75 73 ALA A CA 1
ATOM 537 C C . ALA A 1 73 ? 3.552 11.739 4.067 1.00 89.75 73 ALA A C 1
ATOM 539 O O . ALA A 1 73 ? 2.929 12.800 4.043 1.00 89.75 73 ALA A O 1
ATOM 540 N N . GLY A 1 74 ? 4.875 11.712 4.205 1.00 83.81 74 GLY A N 1
ATOM 541 C CA . GLY A 1 74 ? 5.639 12.954 4.301 1.00 83.81 74 GLY A CA 1
ATOM 542 C C . GLY A 1 74 ? 5.749 13.716 2.982 1.00 83.81 74 GLY A C 1
ATOM 543 O O . GLY A 1 74 ? 5.833 14.943 3.019 1.00 83.81 74 GLY A O 1
ATOM 544 N N . ALA A 1 75 ? 5.712 13.028 1.835 1.00 82.81 75 ALA A N 1
ATOM 545 C CA . ALA A 1 75 ? 5.891 13.669 0.533 1.00 82.81 75 ALA A CA 1
ATOM 546 C C . ALA A 1 75 ? 4.753 13.402 -0.463 1.00 82.81 75 ALA A C 1
ATOM 548 O O . ALA A 1 75 ? 4.355 14.325 -1.171 1.00 82.81 75 ALA A O 1
ATOM 549 N N . PHE A 1 76 ? 4.207 12.184 -0.519 1.00 80.62 76 PHE A N 1
ATOM 550 C CA . PHE A 1 76 ? 3.249 11.810 -1.560 1.00 80.62 76 PHE A CA 1
ATOM 551 C C . PHE A 1 76 ? 2.153 10.880 -1.043 1.00 80.62 76 PHE A C 1
ATOM 553 O O . PHE A 1 76 ? 2.456 9.770 -0.624 1.00 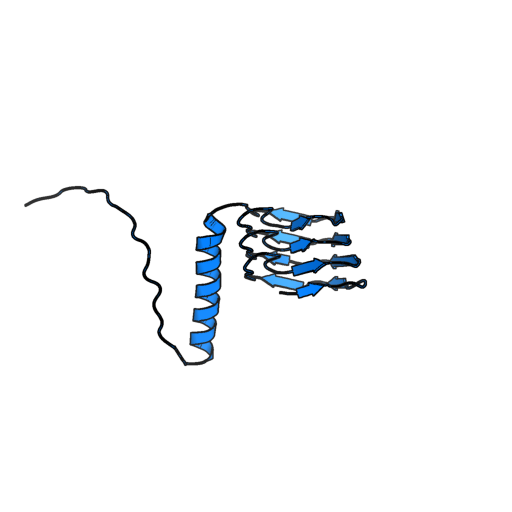80.62 76 PHE A O 1
ATOM 560 N N . ASP A 1 77 ? 0.907 11.349 -1.148 1.00 85.12 77 ASP A N 1
ATOM 561 C CA . ASP A 1 77 ? -0.372 10.708 -0.796 1.00 85.12 77 ASP A CA 1
ATOM 562 C C . ASP A 1 77 ? -0.415 9.965 0.556 1.00 85.12 77 ASP A C 1
ATOM 564 O O . ASP A 1 77 ? 0.217 8.927 0.758 1.00 85.12 77 ASP A O 1
ATOM 568 N N . GLY A 1 78 ? -1.225 10.461 1.492 1.00 84.19 78 GLY A N 1
ATOM 569 C CA . GLY A 1 78 ? -1.427 9.800 2.778 1.00 84.19 78 GLY A CA 1
ATOM 570 C C . GLY A 1 78 ? -2.009 8.391 2.659 1.00 84.19 78 GLY A C 1
ATOM 571 O O . GLY A 1 78 ? -1.664 7.523 3.451 1.00 84.19 78 GLY A O 1
ATOM 572 N N . GLY A 1 79 ? -2.837 8.121 1.653 1.00 91.38 79 GLY A N 1
ATOM 573 C CA . GLY A 1 79 ? -3.462 6.823 1.432 1.00 91.38 79 GLY A CA 1
ATOM 574 C C . GLY A 1 79 ? -2.591 5.929 0.561 1.00 91.38 79 GLY A C 1
ATOM 575 O O . GLY A 1 79 ? -1.842 5.081 1.060 1.00 91.38 79 GLY A O 1
ATOM 576 N N . VAL A 1 80 ? -2.715 6.094 -0.754 1.00 96.12 80 VAL A N 1
ATOM 577 C CA . VAL A 1 80 ? -2.070 5.230 -1.747 1.00 96.12 80 VAL A CA 1
ATOM 578 C C . VAL A 1 80 ? -1.271 6.074 -2.720 1.00 96.12 80 VAL A C 1
ATOM 580 O O . VAL A 1 80 ? -1.825 6.805 -3.530 1.00 96.12 80 VAL A O 1
ATOM 583 N N . HIS A 1 81 ? 0.043 5.898 -2.721 1.00 95.81 81 HIS A N 1
ATOM 584 C CA . HIS A 1 81 ? 0.892 6.493 -3.740 1.00 95.81 81 HIS A CA 1
ATOM 585 C C . HIS A 1 81 ? 1.161 5.491 -4.865 1.00 95.81 81 HIS A C 1
ATOM 587 O O . HIS A 1 81 ? 1.572 4.364 -4.598 1.00 95.81 81 HIS A O 1
ATOM 593 N N . SER A 1 82 ? 0.989 5.903 -6.125 1.00 94.88 82 SER A N 1
ATOM 594 C CA . SER A 1 82 ? 1.430 5.129 -7.292 1.00 94.88 82 SER A CA 1
ATOM 595 C C . SER A 1 82 ? 2.531 5.861 -8.049 1.00 94.88 82 SER A C 1
ATOM 597 O O . SER A 1 82 ? 2.271 6.878 -8.688 1.00 94.88 82 SER A O 1
ATOM 599 N N . ALA A 1 83 ? 3.750 5.319 -8.012 1.00 90.75 83 ALA A N 1
ATOM 600 C CA . ALA A 1 83 ? 4.908 5.880 -8.709 1.00 90.75 83 ALA A CA 1
ATOM 601 C C . ALA A 1 83 ? 4.979 5.443 -10.183 1.00 90.75 83 ALA A C 1
ATOM 603 O O . ALA A 1 83 ? 5.500 6.163 -11.032 1.00 90.75 83 ALA A O 1
ATOM 604 N N . GLY A 1 84 ? 4.468 4.251 -10.498 1.00 88.19 84 GLY A N 1
ATOM 605 C CA . GLY A 1 84 ? 4.530 3.697 -11.855 1.00 88.19 84 GL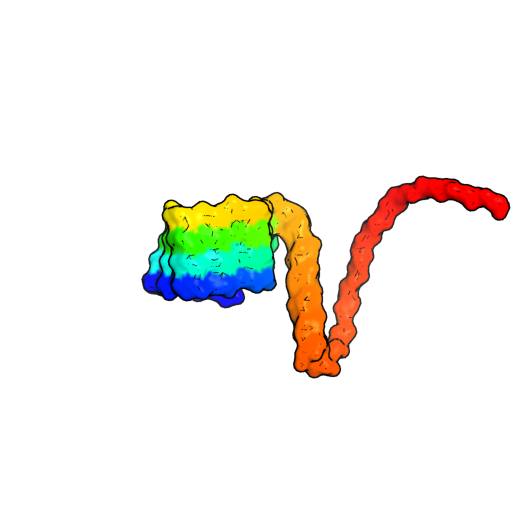Y A CA 1
ATOM 606 C C . GLY A 1 84 ? 3.606 2.509 -12.113 1.00 88.19 84 GLY A C 1
ATOM 607 O O . GLY A 1 84 ? 3.722 1.857 -13.151 1.00 88.19 84 GLY A O 1
ATOM 608 N N . GLY A 1 85 ? 2.714 2.191 -11.173 1.00 92.06 85 GLY A N 1
ATOM 609 C CA . GLY A 1 85 ? 1.708 1.147 -11.333 1.00 92.06 85 GLY A CA 1
ATOM 610 C C . GLY A 1 85 ? 0.317 1.705 -11.618 1.00 92.06 85 GLY A C 1
ATOM 611 O O . GLY A 1 85 ? 0.100 2.914 -11.716 1.00 92.06 85 GLY A O 1
ATOM 612 N N . ARG A 1 86 ? -0.655 0.801 -11.726 1.00 97.25 86 ARG A N 1
ATOM 613 C CA . ARG A 1 86 ? -2.067 1.151 -11.883 1.00 97.25 86 ARG A CA 1
ATOM 614 C C . ARG A 1 86 ? -2.837 0.824 -10.613 1.00 97.25 86 ARG A C 1
ATOM 616 O O . ARG A 1 86 ? -2.866 -0.332 -10.195 1.00 97.25 86 ARG A O 1
ATOM 623 N N . VAL A 1 87 ? -3.511 1.822 -10.054 1.00 96.81 87 VAL A N 1
ATOM 624 C CA . VAL A 1 87 ? -4.452 1.638 -8.945 1.00 96.81 87 VAL A CA 1
ATOM 625 C C . VAL A 1 87 ? -5.873 1.699 -9.490 1.00 96.81 87 VAL A C 1
ATOM 627 O O . VAL A 1 87 ? -6.177 2.498 -10.374 1.00 96.81 87 VAL A O 1
ATOM 630 N N . SER A 1 88 ? -6.746 0.840 -8.976 1.00 97.62 88 SER A N 1
ATOM 631 C CA . SER A 1 88 ? -8.186 0.920 -9.210 1.00 97.62 88 SER A CA 1
ATOM 632 C C . SER A 1 88 ? -8.940 0.773 -7.898 1.00 97.62 88 SER A C 1
ATOM 634 O O . SER A 1 88 ? -8.563 -0.027 -7.038 1.00 97.62 88 SER A O 1
ATOM 636 N N . TYR A 1 89 ? -10.019 1.538 -7.784 1.00 97.69 89 TYR A N 1
ATOM 637 C CA . TYR A 1 89 ? -10.856 1.617 -6.600 1.00 97.69 89 TYR A CA 1
ATOM 638 C C . TYR A 1 89 ? -12.272 1.190 -6.961 1.00 97.69 89 TYR A C 1
ATOM 640 O O . TYR A 1 89 ? -12.840 1.646 -7.954 1.00 97.69 89 TYR A O 1
ATOM 648 N N . LYS A 1 90 ? -12.854 0.319 -6.143 1.00 98.12 90 LYS A N 1
ATOM 649 C CA . LYS A 1 90 ? -14.266 -0.043 -6.211 1.00 98.12 90 LYS A CA 1
ATOM 650 C C . LYS A 1 90 ? -14.833 -0.030 -4.802 1.00 98.12 90 LYS A C 1
ATOM 652 O O . LYS A 1 90 ? -14.408 -0.835 -3.982 1.00 98.12 90 LYS A O 1
ATOM 657 N N . ASN A 1 91 ? -15.801 0.846 -4.542 1.00 97.94 91 ASN A N 1
ATOM 658 C CA . ASN A 1 91 ? -16.425 0.993 -3.223 1.00 97.94 91 ASN A CA 1
ATOM 659 C C . ASN A 1 91 ? -15.381 1.198 -2.114 1.00 97.94 91 ASN A C 1
ATOM 661 O O . ASN A 1 91 ? -15.339 0.459 -1.133 1.00 97.94 91 ASN A O 1
ATOM 665 N N . VAL A 1 92 ? -14.481 2.157 -2.318 1.00 97.81 92 VAL A N 1
ATOM 666 C CA . VAL A 1 92 ? -13.434 2.467 -1.346 1.00 97.81 92 VAL A CA 1
ATOM 667 C C . VAL A 1 92 ? -13.774 3.777 -0.664 1.00 97.81 92 VAL A C 1
ATOM 669 O O . VAL A 1 92 ? -14.177 4.730 -1.328 1.00 97.81 92 VAL A O 1
ATOM 672 N N . VAL A 1 93 ? -13.615 3.804 0.653 1.00 97.06 93 VAL A N 1
ATOM 673 C CA . VAL A 1 93 ? -13.693 5.036 1.436 1.00 97.06 93 VAL A CA 1
ATOM 674 C C . VAL A 1 93 ? -12.275 5.521 1.692 1.00 97.06 93 VAL A C 1
ATOM 676 O O . VAL A 1 93 ? -11.471 4.794 2.276 1.00 97.06 93 VAL A O 1
ATOM 679 N N . GLU A 1 94 ? -11.989 6.746 1.265 1.00 94.88 94 GLU A N 1
ATOM 680 C CA . GLU A 1 94 ? -10.758 7.466 1.577 1.00 94.88 94 GLU A CA 1
ATOM 681 C C . GLU A 1 94 ? -11.129 8.658 2.459 1.00 94.88 94 GLU A C 1
ATOM 683 O O . GLU A 1 94 ? -11.823 9.565 2.004 1.00 94.88 94 GLU A O 1
ATOM 688 N N . ASP A 1 95 ? -10.719 8.634 3.728 1.00 92.88 95 ASP A N 1
ATOM 689 C CA . ASP A 1 95 ? -11.079 9.673 4.698 1.00 92.88 95 ASP A CA 1
ATOM 690 C C . ASP A 1 95 ? -9.880 10.061 5.565 1.00 92.88 95 ASP A C 1
ATOM 692 O O . ASP A 1 95 ? -9.153 9.204 6.061 1.00 92.88 95 ASP A O 1
ATOM 696 N N . GLY A 1 96 ? -9.645 11.360 5.735 1.00 88.44 96 GLY A N 1
ATOM 697 C CA . GLY A 1 96 ? -8.576 11.896 6.584 1.00 88.44 96 GLY A CA 1
ATOM 698 C C . GLY A 1 96 ? -7.138 11.511 6.203 1.00 88.44 96 GLY A C 1
ATOM 699 O O . GLY A 1 96 ? -6.246 11.685 7.030 1.00 88.44 96 GLY A O 1
ATOM 700 N N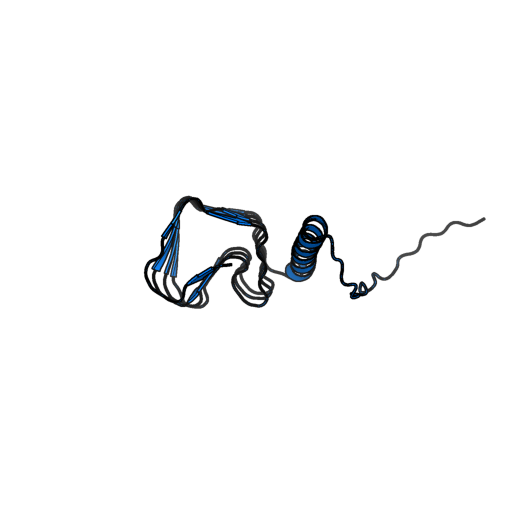 . ASN A 1 97 ? -6.893 10.966 5.006 1.00 90.81 97 ASN A N 1
ATOM 701 C CA . ASN A 1 97 ? -5.535 10.685 4.536 1.00 90.81 97 ASN A CA 1
ATOM 702 C C . ASN A 1 97 ? -4.836 11.993 4.142 1.00 90.81 97 ASN A C 1
ATOM 704 O O . ASN A 1 97 ? -5.415 12.783 3.400 1.00 90.81 97 ASN A O 1
ATOM 708 N N . ASP A 1 98 ? -3.606 12.214 4.605 1.00 88.81 98 ASP A N 1
ATOM 709 C CA . ASP A 1 98 ? -2.949 13.520 4.478 1.00 88.81 98 ASP A CA 1
ATOM 710 C C . ASP A 1 98 ? -1.470 13.437 4.067 1.00 88.81 98 ASP A C 1
ATOM 712 O O . ASP A 1 98 ? -0.762 12.463 4.351 1.00 88.81 98 ASP A O 1
ATOM 716 N N . ILE A 1 99 ? -1.006 14.497 3.403 1.00 84.94 99 ILE A N 1
ATOM 717 C CA . ILE A 1 99 ? 0.399 14.731 3.070 1.00 84.94 99 ILE A CA 1
ATOM 718 C C . ILE A 1 99 ? 0.963 15.844 3.957 1.00 84.94 99 ILE A C 1
ATOM 720 O O . ILE A 1 99 ? 0.362 16.903 4.098 1.00 84.94 99 ILE A O 1
ATOM 724 N N . GLY A 1 100 ? 2.162 15.667 4.511 1.00 66.62 100 GLY A N 1
ATOM 725 C CA . GLY A 1 100 ? 2.895 16.780 5.125 1.00 66.62 100 GLY A CA 1
ATOM 726 C C . GLY A 1 100 ? 3.562 16.492 6.466 1.00 66.62 100 GLY A C 1
ATOM 727 O O . GLY A 1 100 ? 3.577 15.371 6.976 1.00 66.62 100 GLY A O 1
ATOM 728 N N . ARG A 1 101 ? 4.175 17.547 7.027 1.00 48.66 101 ARG A N 1
ATOM 729 C CA . ARG A 1 101 ? 5.129 17.537 8.160 1.00 48.66 101 ARG A CA 1
ATOM 730 C C . ARG A 1 101 ? 4.635 16.848 9.439 1.00 48.66 101 ARG A C 1
ATOM 732 O O . ARG A 1 101 ? 5.472 16.438 10.241 1.00 48.66 101 ARG A O 1
ATOM 739 N N . HIS A 1 102 ? 3.323 16.682 9.618 1.00 48.06 102 HIS A N 1
ATOM 740 C CA . HIS A 1 102 ? 2.748 15.923 10.735 1.00 48.06 102 HIS A CA 1
ATOM 741 C C . HIS A 1 102 ? 3.042 14.424 10.660 1.00 48.06 102 HIS A C 1
ATOM 743 O O . HIS A 1 102 ? 2.942 13.741 11.674 1.00 48.06 102 HIS A O 1
ATOM 749 N N . SER A 1 103 ? 3.468 13.916 9.498 1.00 54.72 103 SER A N 1
ATOM 750 C CA . SER A 1 103 ? 4.044 12.577 9.394 1.00 54.72 103 SER A CA 1
ATOM 751 C C . SER A 1 103 ? 5.183 12.408 10.393 1.00 54.72 103 SER A C 1
ATOM 753 O O . SER A 1 103 ? 5.151 11.435 11.114 1.00 54.72 103 SER A O 1
ATOM 755 N N . ASN A 1 104 ? 6.115 13.348 10.573 1.00 53.75 104 ASN A N 1
ATOM 756 C CA . ASN A 1 104 ? 7.215 13.146 11.529 1.00 53.75 104 ASN A CA 1
ATOM 757 C C . ASN A 1 104 ? 6.746 13.038 12.989 1.00 53.75 104 ASN A C 1
ATOM 759 O O . ASN A 1 104 ? 7.221 12.156 13.697 1.00 53.75 104 ASN A O 1
ATOM 763 N N . THR A 1 105 ? 5.806 13.876 13.437 1.00 61.50 105 THR A N 1
ATOM 764 C CA . THR A 1 105 ? 5.271 13.810 14.811 1.00 61.50 105 THR A CA 1
ATOM 765 C C . THR A 1 105 ? 4.376 12.593 15.012 1.00 61.50 105 THR A C 1
ATOM 767 O O . THR A 1 105 ? 4.482 11.918 16.025 1.00 61.50 105 THR A O 1
ATOM 770 N N . LEU A 1 106 ? 3.552 12.236 14.026 1.00 62.62 106 LEU A N 1
ATOM 771 C CA . LEU A 1 106 ? 2.737 11.027 14.078 1.00 62.62 106 LEU A CA 1
ATOM 772 C C . LEU A 1 106 ? 3.583 9.752 13.958 1.00 62.62 106 LEU A C 1
ATOM 774 O O . LEU A 1 106 ? 3.295 8.763 14.619 1.00 62.62 106 LEU A O 1
ATOM 778 N N . LEU A 1 107 ? 4.628 9.751 13.132 1.00 62.72 107 LEU A N 1
ATOM 779 C CA . LEU A 1 107 ? 5.601 8.665 13.022 1.00 62.72 107 LEU A CA 1
ATOM 780 C C . LEU A 1 107 ? 6.295 8.485 14.369 1.00 62.72 107 LEU A C 1
ATOM 782 O O . LEU A 1 107 ? 6.343 7.359 14.854 1.00 62.72 107 LEU A O 1
ATOM 786 N N . GLN A 1 108 ? 6.744 9.577 14.998 1.00 65.44 108 GLN A N 1
ATOM 787 C CA . GLN A 1 108 ? 7.292 9.567 16.356 1.00 65.44 108 GLN A CA 1
ATOM 788 C C . GLN A 1 108 ? 6.270 9.046 17.371 1.00 65.44 108 GLN A C 1
ATOM 790 O O . GLN A 1 108 ? 6.613 8.178 18.164 1.00 65.44 108 GLN A O 1
ATOM 795 N N . ASP A 1 109 ? 5.010 9.478 17.312 1.00 66.25 109 ASP A N 1
ATOM 796 C CA . ASP A 1 109 ? 3.954 9.040 18.230 1.00 66.25 109 ASP A CA 1
ATOM 797 C C . ASP A 1 109 ? 3.567 7.569 18.031 1.00 66.25 109 ASP A C 1
ATOM 799 O O . ASP A 1 109 ? 3.394 6.833 19.003 1.00 66.25 109 ASP A O 1
ATOM 803 N N . ILE A 1 110 ? 3.439 7.093 16.790 1.00 64.50 110 ILE A N 1
ATOM 804 C CA . ILE A 1 110 ? 3.150 5.686 16.485 1.00 64.50 110 ILE A CA 1
ATOM 805 C C . ILE A 1 110 ? 4.355 4.814 16.864 1.00 64.50 110 ILE A C 1
ATOM 807 O O . ILE A 1 110 ? 4.173 3.747 17.456 1.00 64.50 110 ILE A O 1
ATOM 811 N N . GLN A 1 111 ? 5.585 5.256 16.583 1.00 65.88 111 GLN A N 1
ATOM 812 C CA . GLN A 1 111 ? 6.807 4.572 17.015 1.00 65.88 111 GLN A CA 1
ATOM 813 C C . GLN A 1 111 ? 6.911 4.534 18.546 1.00 65.88 111 GLN A C 1
ATOM 815 O O . GLN A 1 111 ? 7.176 3.469 19.103 1.00 65.88 111 GLN A O 1
ATOM 820 N N . ALA A 1 112 ? 6.613 5.636 19.237 1.00 64.31 112 ALA A N 1
ATOM 821 C CA . ALA A 1 112 ? 6.596 5.715 20.695 1.00 64.31 112 ALA A CA 1
ATOM 822 C C . ALA A 1 112 ? 5.514 4.811 21.306 1.00 64.31 112 ALA A C 1
ATOM 824 O O . ALA A 1 112 ? 5.791 4.094 22.265 1.00 64.31 112 ALA A O 1
ATOM 825 N N . ARG A 1 113 ? 4.306 4.758 20.723 1.00 63.47 113 ARG A N 1
ATOM 826 C CA . ARG A 1 113 ? 3.233 3.828 21.134 1.00 63.47 113 ARG A CA 1
ATOM 827 C C . ARG A 1 113 ? 3.608 2.361 20.908 1.00 63.47 113 ARG A C 1
ATOM 829 O O . ARG A 1 113 ? 3.253 1.503 21.717 1.00 63.47 113 ARG A O 1
ATOM 836 N N . ARG A 1 114 ? 4.336 2.045 19.831 1.00 60.09 114 ARG A N 1
ATOM 837 C CA . ARG A 1 114 ? 4.868 0.691 19.596 1.00 60.09 114 ARG A CA 1
ATOM 838 C C . ARG A 1 114 ? 5.932 0.323 20.626 1.00 60.09 114 ARG A C 1
ATOM 840 O O . ARG A 1 114 ? 5.864 -0.763 21.192 1.00 60.09 114 ARG A O 1
ATOM 847 N N . GLN A 1 115 ? 6.867 1.227 20.908 1.00 54.72 115 GLN A N 1
ATOM 848 C CA . GLN A 1 115 ? 7.900 1.011 21.920 1.00 54.72 115 GLN A CA 1
ATOM 849 C C . GLN A 1 115 ? 7.301 0.873 23.327 1.00 54.72 115 GLN A C 1
ATOM 851 O O . GLN A 1 115 ? 7.653 -0.060 24.039 1.00 54.72 115 GLN A O 1
ATOM 856 N N . SER A 1 116 ? 6.331 1.705 23.715 1.00 51.69 116 SER A N 1
ATOM 857 C CA . SER A 1 116 ? 5.675 1.605 25.028 1.00 51.69 116 SER A CA 1
ATOM 858 C C . SER A 1 116 ? 4.876 0.310 25.207 1.00 51.69 116 SER A C 1
ATOM 860 O O . SER A 1 116 ? 4.923 -0.288 26.278 1.00 51.69 116 SER A O 1
ATOM 862 N N . THR A 1 117 ? 4.222 -0.188 24.153 1.00 50.72 117 THR A N 1
ATOM 863 C CA . THR A 1 117 ? 3.534 -1.495 24.163 1.00 50.72 117 THR A CA 1
ATOM 864 C C . THR A 1 117 ? 4.523 -2.671 24.244 1.00 50.72 117 THR A C 1
ATOM 866 O O . THR A 1 117 ? 4.247 -3.697 24.870 1.00 50.72 117 THR A O 1
ATOM 869 N N . LEU A 1 118 ? 5.713 -2.533 23.650 1.00 44.03 118 LEU A N 1
ATOM 870 C CA . LEU A 1 118 ? 6.807 -3.499 23.801 1.00 44.03 118 LEU A CA 1
ATOM 871 C C . LEU A 1 118 ? 7.404 -3.471 25.220 1.00 44.03 118 LEU A C 1
ATOM 873 O O . LEU A 1 118 ? 7.757 -4.523 25.749 1.00 44.03 118 LEU A O 1
ATOM 877 N N . TYR A 1 119 ? 7.444 -2.312 25.880 1.00 38.38 119 TYR A N 1
ATOM 878 C CA . TYR A 1 119 ? 7.915 -2.190 27.264 1.00 38.38 119 TYR A CA 1
ATOM 879 C C . TYR A 1 119 ? 6.939 -2.759 28.297 1.00 38.38 119 TYR A C 1
ATOM 881 O O . TYR A 1 119 ? 7.375 -3.397 29.254 1.00 38.38 119 TYR A O 1
ATOM 889 N N . THR A 1 120 ? 5.628 -2.608 28.095 1.00 44.31 120 THR A N 1
ATOM 890 C CA . THR A 1 120 ? 4.618 -3.186 29.000 1.00 44.31 120 THR A CA 1
ATOM 891 C C . THR A 1 120 ? 4.453 -4.698 28.835 1.00 44.31 120 THR A C 1
ATOM 893 O O . THR A 1 120 ? 4.016 -5.361 29.771 1.00 44.31 120 THR A O 1
ATOM 896 N N . SER A 1 121 ? 4.828 -5.257 27.678 1.00 43.59 121 SER A N 1
ATOM 897 C CA . SER A 1 121 ? 4.751 -6.699 27.403 1.00 43.59 121 SER A CA 1
ATOM 898 C C . SER A 1 121 ? 6.042 -7.473 27.691 1.00 43.59 121 SER A C 1
ATOM 900 O O . SER A 1 121 ? 5.968 -8.674 27.939 1.00 43.59 121 SER A O 1
ATOM 902 N N . SER A 1 122 ? 7.212 -6.820 27.691 1.00 45.25 122 SER A N 1
ATOM 903 C CA . SER A 1 122 ? 8.509 -7.496 27.880 1.00 45.25 122 SER A CA 1
ATOM 904 C C . SER A 1 122 ? 9.259 -7.147 29.170 1.00 45.25 122 SER A C 1
ATOM 906 O O . SER A 1 122 ? 10.255 -7.798 29.468 1.00 45.25 122 SER A O 1
ATOM 908 N N . GLY A 1 123 ? 8.815 -6.163 29.962 1.00 39.91 123 GLY A N 1
ATOM 909 C CA . GLY A 1 123 ? 9.435 -5.850 31.258 1.00 39.91 123 GLY A CA 1
ATOM 910 C C . GLY A 1 123 ? 10.895 -5.367 31.197 1.00 39.91 123 GLY A C 1
ATOM 911 O O . GLY A 1 123 ? 11.539 -5.276 32.238 1.00 39.91 123 GLY A O 1
ATOM 912 N N . PHE A 1 124 ? 11.425 -5.034 30.016 1.00 39.78 124 PHE A N 1
ATOM 913 C CA . PHE A 1 124 ? 12.808 -4.586 29.841 1.00 39.78 124 PHE A CA 1
ATOM 914 C C . PHE A 1 124 ? 12.869 -3.244 29.115 1.00 39.78 124 PHE A C 1
ATOM 916 O O . PHE A 1 124 ? 12.661 -3.184 27.909 1.00 39.78 124 PHE A O 1
ATOM 923 N N . ALA A 1 125 ? 13.198 -2.174 29.842 1.00 35.75 125 ALA A N 1
ATOM 924 C CA . ALA A 1 125 ? 13.498 -0.858 29.282 1.00 35.75 125 ALA A CA 1
ATOM 925 C C . ALA A 1 125 ? 15.016 -0.679 29.067 1.00 35.75 125 ALA A C 1
ATOM 927 O O . ALA A 1 125 ? 15.737 -0.570 30.060 1.00 35.75 125 ALA A O 1
ATOM 928 N N . PRO A 1 126 ? 15.547 -0.587 27.830 1.00 37.53 126 PRO A N 1
ATOM 929 C CA . PRO A 1 126 ? 16.796 0.098 27.578 1.00 37.53 126 PRO A CA 1
ATOM 930 C C . PRO A 1 126 ? 16.520 1.598 27.444 1.00 37.53 126 PRO A C 1
ATOM 932 O O . PRO A 1 126 ? 15.739 2.060 26.613 1.00 37.53 126 PRO A O 1
ATOM 935 N N . GLN A 1 127 ? 17.180 2.364 28.301 1.00 40.75 127 GLN A N 1
ATOM 936 C CA . GLN A 1 127 ? 17.242 3.811 28.204 1.00 40.75 127 GLN A CA 1
ATOM 937 C C . GLN A 1 127 ? 18.057 4.218 26.984 1.00 40.75 127 GLN A C 1
ATOM 939 O O . GLN A 1 127 ? 19.217 3.847 26.962 1.00 40.75 127 GLN A O 1
ATOM 944 N N . TYR A 1 128 ? 17.513 5.018 26.058 1.00 35.72 128 TYR A N 1
ATOM 945 C CA . TYR A 1 128 ? 18.278 6.037 25.319 1.00 35.72 128 TYR A CA 1
ATOM 946 C C . TYR A 1 128 ? 17.355 7.144 24.765 1.00 35.72 128 TYR A C 1
ATOM 948 O O . TYR A 1 128 ? 16.646 6.974 23.781 1.00 35.72 128 TYR A O 1
ATOM 956 N N . ILE A 1 129 ? 17.357 8.264 25.492 1.00 39.50 129 ILE A N 1
ATOM 957 C CA . ILE A 1 129 ? 17.443 9.672 25.062 1.00 39.50 129 ILE A CA 1
ATOM 958 C C . ILE A 1 129 ? 17.040 9.982 23.603 1.00 39.50 129 ILE A C 1
ATOM 960 O O . ILE A 1 129 ? 17.833 9.800 22.686 1.00 39.50 129 ILE A O 1
ATOM 964 N N . TYR A 1 130 ? 15.892 10.647 23.435 1.00 33.78 130 TYR A N 1
ATOM 965 C CA . TYR A 1 130 ? 15.734 11.714 22.440 1.00 33.78 130 TYR A CA 1
ATOM 966 C C . TYR A 1 130 ? 15.249 12.972 23.165 1.00 33.78 130 TYR A C 1
ATOM 968 O O . TYR A 1 130 ? 14.130 13.029 23.673 1.00 33.78 130 TYR A O 1
ATOM 976 N N . GLN A 1 131 ? 16.141 13.960 23.273 1.00 33.62 131 GLN A N 1
ATOM 977 C CA . GLN A 1 131 ? 15.818 15.305 23.741 1.00 33.62 131 GLN A CA 1
ATOM 978 C C . GLN A 1 131 ? 14.798 15.937 22.783 1.00 33.62 131 GLN A C 1
ATOM 980 O O . GLN A 1 131 ? 14.996 15.930 21.568 1.00 33.62 131 GLN A O 1
ATOM 985 N N . GLN A 1 132 ? 13.711 16.474 23.335 1.00 32.59 132 GLN A N 1
ATOM 986 C CA . GLN A 1 132 ? 12.733 17.271 22.593 1.00 32.59 132 GLN A CA 1
ATOM 987 C C . GLN A 1 132 ? 13.416 18.527 22.016 1.00 32.59 132 GLN A C 1
ATOM 989 O O . GLN A 1 132 ? 14.130 19.201 22.763 1.00 32.59 132 GLN A O 1
ATOM 994 N N . PRO A 1 133 ? 13.211 18.895 20.736 1.00 38.94 133 PRO A N 1
ATOM 995 C CA . PRO A 1 133 ? 13.583 20.221 20.268 1.00 38.94 133 PRO A CA 1
ATOM 996 C C . PRO A 1 133 ? 12.555 21.236 20.789 1.00 38.94 133 PRO A C 1
ATOM 998 O O . PRO A 1 133 ? 11.348 21.053 20.633 1.00 38.94 133 PRO A O 1
ATOM 1001 N N . GLY A 1 134 ? 13.060 22.268 21.465 1.00 36.66 134 GLY A N 1
ATOM 1002 C CA . GLY A 1 134 ? 12.285 23.235 22.235 1.00 36.66 134 GLY A CA 1
ATOM 1003 C C . GLY A 1 134 ? 11.251 24.029 21.435 1.00 36.66 134 GLY A C 1
ATOM 1004 O O . GLY A 1 134 ? 11.486 24.438 20.299 1.00 36.66 134 GLY A O 1
ATOM 1005 N N . ALA A 1 135 ? 10.119 24.291 22.086 1.00 35.22 135 ALA A N 1
ATOM 1006 C CA . ALA A 1 135 ? 9.209 25.363 21.714 1.00 35.22 135 ALA A CA 1
ATOM 1007 C C . ALA A 1 135 ? 9.677 26.662 22.396 1.00 35.22 135 ALA A C 1
ATOM 1009 O O . ALA A 1 135 ? 9.821 26.702 23.618 1.00 35.22 135 ALA A O 1
ATOM 1010 N N . LEU A 1 136 ? 9.944 27.693 21.589 1.00 35.69 136 LEU A N 1
ATOM 1011 C CA . LEU A 1 136 ? 10.168 29.068 22.036 1.00 35.69 136 LEU A CA 1
ATOM 1012 C C . LEU A 1 136 ? 8.848 29.722 22.496 1.00 35.69 136 LEU A C 1
ATOM 1014 O O . LEU A 1 136 ? 7.845 29.635 21.795 1.00 35.69 136 LEU A O 1
ATOM 1018 N N . GLU A 1 137 ? 8.940 30.362 23.666 1.00 39.50 137 GLU A N 1
ATOM 1019 C CA . GLU A 1 137 ? 8.306 31.586 24.205 1.00 39.50 137 GLU A CA 1
ATOM 1020 C C . GLU A 1 137 ? 6.928 32.090 23.728 1.00 39.50 137 GLU A C 1
ATOM 1022 O O . GLU A 1 137 ? 6.695 32.322 22.545 1.00 39.50 137 GLU A O 1
ATOM 1027 N N . LEU A 1 138 ? 6.094 32.467 24.715 1.00 31.98 138 LEU A N 1
ATOM 1028 C CA . LEU A 1 138 ? 5.564 33.835 24.859 1.00 31.98 138 LEU A CA 1
ATOM 1029 C C . LEU A 1 138 ? 5.101 34.093 26.312 1.00 31.98 138 LEU A C 1
ATOM 1031 O O . LEU A 1 138 ? 4.368 33.293 26.893 1.00 31.98 138 LEU A O 1
ATOM 1035 N N . GLU A 1 139 ? 5.588 35.201 26.876 1.00 39.34 139 GLU A N 1
ATOM 1036 C CA . GLU A 1 139 ? 5.324 35.748 28.216 1.00 39.34 139 GLU A CA 1
ATOM 1037 C C . GLU A 1 139 ? 3.844 36.066 28.482 1.00 39.34 139 GLU A C 1
ATOM 1039 O O . GLU A 1 139 ? 3.100 36.397 27.560 1.00 39.34 139 GLU A O 1
ATOM 1044 N N . LEU A 1 140 ? 3.463 36.091 29.765 1.00 31.36 140 LEU A N 1
ATOM 1045 C CA . LEU A 1 140 ? 2.553 37.097 30.323 1.00 31.36 140 LEU A CA 1
ATOM 1046 C C . LEU A 1 140 ? 2.792 37.218 31.837 1.00 31.36 140 LEU A C 1
ATOM 1048 O O . LEU A 1 140 ? 2.777 36.224 32.562 1.00 31.36 140 LEU A O 1
ATOM 1052 N N . ASP A 1 141 ? 3.038 38.460 32.253 1.00 37.00 141 ASP A N 1
ATOM 1053 C CA . ASP A 1 141 ? 3.137 38.993 33.613 1.00 37.00 141 ASP A CA 1
ATOM 1054 C C . ASP A 1 141 ? 2.238 38.305 34.658 1.00 37.00 141 ASP A C 1
ATOM 1056 O O . ASP A 1 141 ? 1.114 37.912 34.347 1.00 37.00 141 ASP A O 1
ATOM 1060 N N . GLN A 1 142 ? 2.677 38.294 35.927 1.00 33.72 142 GLN A N 1
ATOM 1061 C CA . GLN A 1 142 ? 2.084 39.118 37.003 1.00 33.72 142 GLN A CA 1
ATOM 1062 C C . GLN A 1 142 ? 2.918 39.039 38.301 1.00 33.72 142 GLN A C 1
ATOM 1064 O O . GLN A 1 142 ? 3.191 37.971 38.845 1.00 33.72 142 GLN A O 1
ATOM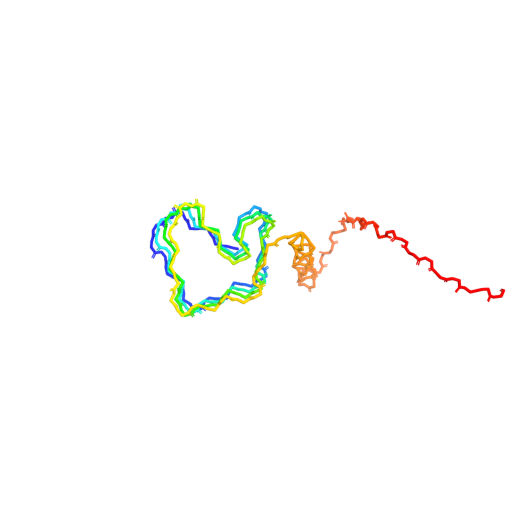 1069 N N . VAL A 1 143 ? 3.292 40.234 38.760 1.00 34.41 143 VAL A N 1
ATOM 1070 C CA . VAL A 1 143 ? 3.900 40.646 40.044 1.00 34.41 143 VAL A CA 1
ATOM 1071 C C . VAL A 1 143 ? 2.848 40.459 41.168 1.00 34.41 143 VAL A C 1
ATOM 1073 O O . VAL A 1 143 ? 1.652 40.521 40.864 1.00 34.41 143 VAL A O 1
ATOM 1076 N N . PRO A 1 144 ? 3.218 40.173 42.435 1.00 37.72 144 PRO A N 1
ATOM 1077 C CA . PRO A 1 144 ? 3.732 41.188 43.375 1.00 37.72 144 PRO A CA 1
ATOM 1078 C C . PRO A 1 144 ? 5.181 40.988 43.830 1.00 37.72 144 PRO A C 1
ATOM 1080 O O . PRO A 1 144 ? 5.569 39.826 44.082 1.00 37.72 144 PRO A O 1
#

pLDDT: mean 78.95, std 23.31, range [31.36, 98.69]

Secondary structure (DSSP, 8-state):
-EEE-SS--EEES-EEES-EESSB-SSEEEEEEEEEEES-EEES-EESSB-SSEEEEEEEEEEES-EEES-EESSB-SSEEESSSEEEEES-EEES-EESTHHHHHHHHHHHHHHHHHHHHH--------PPPPPP--------

InterPro domains:
  IPR011050 Pectin lyase fold/virulence factor [SSF51126] (1-104)